Protein AF-A0A6B9VEM9-F1 (afdb_monomer_lite)

Foldseek 3Di:
DPPVVVVVVVVLVVVLVVVLVVLQVVCVVLVNNPDCPCVVPVDSVVDDDDDADFDADDDDDLPPDFSWDWDWAQDQKDWAQDCDQDQFKWWDDPNDTDTDGHDNPDIDMFGGPVNCVVSVNPHDTITMTTTHD

InterPro domains:
  IPR005123 Oxoglutarate/iron-dependent dioxygenase domain [PS51471] (45-133)
  IPR027443 Isopenicillin N synthase-like superfamily [G3DSA:2.60.120.330] (1-133)
  IPR044861 Isopenicillin N synthase-like, Fe(2+) 2OG dioxygenase domain [PF03171] (48-133)
  IPR050295 Plant 2-oxoglutarate-dependent oxidoreductases [PTHR47991] (8-133)

Radius of gyration: 16.57 Å; chains: 1; bounding box: 43×31×45 Å

pLDDT: mean 89.19, std 10.54, range [55.0, 98.25]

Organism: Arachis hypogaea (NCBI:txid3818)

Structure (mmCIF, N/CA/C/O backbone):
data_AF-A0A6B9VEM9-F1
#
_entry.id   AF-A0A6B9VEM9-F1
#
loop_
_atom_site.group_PDB
_atom_site.id
_atom_site.type_symbol
_atom_site.label_atom_id
_atom_site.label_alt_id
_atom_site.label_comp_id
_atom_site.label_asym_id
_atom_site.label_entity_id
_atom_site.label_seq_id
_atom_site.pdbx_PDB_ins_code
_atom_site.Cartn_x
_atom_site.Cartn_y
_atom_site.Cartn_z
_atom_site.occupancy
_atom_site.B_iso_or_equiv
_atom_site.auth_seq_id
_atom_site.auth_comp_id
_atom_site.auth_asym_id
_atom_site.auth_atom_id
_atom_site.pdbx_PDB_model_num
ATOM 1 N N . MET A 1 1 ? 25.606 15.879 4.085 1.00 56.81 1 MET A N 1
ATOM 2 C CA . MET A 1 1 ? 24.431 14.975 4.122 1.00 56.81 1 MET A CA 1
ATOM 3 C C . MET A 1 1 ? 24.229 14.385 2.737 1.00 56.81 1 MET A C 1
ATOM 5 O O . MET A 1 1 ? 24.240 15.144 1.779 1.00 56.81 1 MET A O 1
ATOM 9 N N . ASN A 1 2 ? 24.076 13.063 2.614 1.00 79.06 2 ASN A N 1
ATOM 10 C CA . ASN A 1 2 ? 23.846 12.421 1.316 1.00 79.06 2 ASN A CA 1
ATOM 11 C C . ASN A 1 2 ? 22.443 12.776 0.807 1.00 79.06 2 ASN A C 1
ATOM 13 O O . ASN A 1 2 ? 21.454 12.417 1.444 1.00 79.06 2 ASN A O 1
ATOM 17 N N . ALA A 1 3 ? 22.358 13.466 -0.335 1.00 90.75 3 ALA A N 1
ATOM 18 C CA . ALA A 1 3 ? 21.099 13.967 -0.895 1.00 90.75 3 ALA A CA 1
ATOM 19 C C . ALA A 1 3 ? 20.035 12.868 -1.092 1.00 90.75 3 ALA A C 1
ATOM 21 O O . ALA A 1 3 ? 18.849 13.128 -0.922 1.00 90.75 3 ALA A O 1
ATOM 22 N N . CYS A 1 4 ? 20.456 11.635 -1.397 1.00 91.25 4 CYS A N 1
ATOM 23 C CA . CYS A 1 4 ? 19.564 10.480 -1.522 1.00 91.25 4 CYS A CA 1
ATOM 24 C C . CYS A 1 4 ? 18.881 10.127 -0.191 1.00 91.25 4 CYS A C 1
ATOM 26 O O . CYS A 1 4 ? 17.657 10.048 -0.135 1.00 91.25 4 CYS A O 1
ATOM 28 N N . ARG A 1 5 ? 19.657 10.004 0.897 1.00 93.50 5 ARG A N 1
ATOM 29 C CA . ARG A 1 5 ? 19.124 9.687 2.231 1.00 93.50 5 ARG A CA 1
ATOM 30 C C . ARG A 1 5 ? 18.084 10.717 2.663 1.00 93.50 5 ARG A C 1
ATOM 32 O O . ARG A 1 5 ? 16.979 10.340 3.021 1.00 93.50 5 ARG A O 1
ATOM 39 N N . TYR A 1 6 ? 18.424 11.999 2.542 1.00 95.12 6 TYR A N 1
ATOM 40 C CA . TYR A 1 6 ? 17.525 13.093 2.912 1.00 95.12 6 TYR A CA 1
ATOM 41 C C . TYR A 1 6 ? 16.196 13.046 2.141 1.00 95.12 6 TYR A C 1
ATOM 43 O O . TYR A 1 6 ? 15.132 13.198 2.731 1.00 95.12 6 TYR A O 1
ATOM 51 N N . ARG A 1 7 ? 16.232 12.780 0.827 1.00 94.12 7 ARG A N 1
ATOM 52 C CA . ARG A 1 7 ? 15.009 12.662 0.015 1.00 94.12 7 ARG A CA 1
ATOM 53 C C . ARG A 1 7 ? 14.160 11.451 0.397 1.00 94.12 7 ARG A C 1
ATOM 55 O O . ARG A 1 7 ? 12.941 11.562 0.393 1.00 94.12 7 ARG A O 1
ATOM 62 N N . ILE A 1 8 ? 14.790 10.320 0.718 1.00 93.56 8 ILE A N 1
ATOM 63 C CA . ILE A 1 8 ? 14.088 9.113 1.172 1.00 93.56 8 ILE A CA 1
ATOM 64 C C . ILE A 1 8 ? 13.427 9.358 2.531 1.00 93.56 8 ILE A C 1
ATOM 66 O O . ILE A 1 8 ? 12.259 9.025 2.696 1.00 93.56 8 ILE A O 1
ATOM 70 N N . GLU A 1 9 ? 14.145 9.967 3.476 1.00 94.12 9 GLU A N 1
ATOM 71 C CA . GLU A 1 9 ? 13.619 10.321 4.802 1.00 94.12 9 GLU A CA 1
ATOM 72 C C . GLU A 1 9 ? 12.425 11.280 4.685 1.00 94.12 9 GLU A C 1
ATOM 74 O O . GLU A 1 9 ? 11.382 11.037 5.290 1.00 94.12 9 GLU A O 1
ATOM 79 N N . GLN A 1 10 ? 12.541 12.313 3.844 1.00 95.19 10 GLN A N 1
ATOM 80 C CA . GLN A 1 10 ? 11.452 13.254 3.579 1.00 95.19 10 GLN A CA 1
ATOM 81 C C . GLN A 1 10 ? 10.230 12.552 2.970 1.00 95.19 10 GLN A C 1
ATOM 83 O O . GLN A 1 10 ? 9.121 12.701 3.473 1.00 95.19 10 GLN A O 1
ATOM 88 N N . PHE A 1 11 ? 10.431 11.740 1.927 1.00 93.56 11 PHE A N 1
ATOM 89 C CA . PHE A 1 11 ? 9.342 10.996 1.295 1.00 93.56 11 PHE A CA 1
ATOM 90 C C . PHE A 1 11 ? 8.651 10.042 2.274 1.00 93.56 11 PHE A C 1
ATOM 92 O O . PHE A 1 11 ? 7.425 9.973 2.298 1.00 93.56 11 PHE A O 1
ATOM 99 N N . ALA A 1 12 ? 9.418 9.318 3.094 1.00 94.56 12 ALA A N 1
ATOM 100 C CA . ALA A 1 12 ? 8.867 8.409 4.092 1.00 94.56 12 ALA A CA 1
ATOM 101 C C . ALA A 1 12 ? 8.007 9.155 5.123 1.00 94.56 12 ALA A C 1
ATOM 103 O O . ALA A 1 12 ? 6.936 8.672 5.485 1.00 94.56 12 ALA A O 1
ATOM 104 N N . TRP A 1 13 ? 8.440 10.344 5.551 1.00 95.88 13 TRP A N 1
ATOM 105 C CA . TRP A 1 13 ? 7.676 11.183 6.472 1.00 95.88 13 TRP A CA 1
ATOM 106 C C . TRP A 1 13 ? 6.371 11.697 5.854 1.00 95.88 13 TRP A C 1
ATOM 108 O O . TRP A 1 13 ? 5.310 11.620 6.475 1.00 95.88 13 TRP A O 1
ATOM 118 N N . ASP A 1 14 ? 6.427 12.170 4.611 1.00 96.19 14 ASP A N 1
ATOM 119 C CA . ASP A 1 14 ? 5.250 12.667 3.897 1.00 96.19 14 ASP A CA 1
ATOM 120 C C . ASP A 1 14 ? 4.244 11.533 3.627 1.00 96.19 14 ASP A C 1
ATOM 122 O O . ASP A 1 14 ? 3.042 11.694 3.851 1.00 96.19 14 ASP A O 1
ATOM 126 N N . ALA A 1 15 ? 4.732 10.352 3.232 1.00 96.00 15 ALA A N 1
ATOM 127 C CA . ALA A 1 15 ? 3.913 9.158 3.042 1.00 96.00 15 ALA A CA 1
ATOM 128 C C . ALA A 1 15 ? 3.281 8.672 4.355 1.00 96.00 15 ALA A C 1
ATOM 130 O O . ALA A 1 15 ? 2.111 8.296 4.362 1.00 96.00 15 ALA A O 1
ATOM 131 N N . TYR A 1 16 ? 4.016 8.720 5.469 1.00 96.25 16 TYR A N 1
ATOM 132 C CA . TYR A 1 16 ? 3.489 8.397 6.794 1.00 96.25 16 TYR A CA 1
ATOM 133 C C . TYR A 1 16 ? 2.314 9.308 7.177 1.00 96.25 16 TYR A C 1
ATOM 135 O O . TYR A 1 16 ? 1.244 8.817 7.536 1.00 96.25 16 TYR A O 1
ATOM 143 N N . ASN A 1 17 ? 2.473 10.628 7.047 1.00 96.44 17 ASN A N 1
ATOM 144 C CA . ASN A 1 17 ? 1.402 11.572 7.378 1.00 96.44 17 ASN A CA 1
ATOM 145 C C . ASN A 1 17 ? 0.174 11.368 6.481 1.00 96.44 17 ASN A C 1
ATOM 147 O O . ASN A 1 17 ? -0.956 11.370 6.971 1.00 96.44 17 ASN A O 1
ATOM 151 N N . LEU A 1 18 ? 0.395 11.126 5.185 1.00 96.81 18 LEU A N 1
ATOM 152 C CA . LEU A 1 18 ? -0.678 10.803 4.249 1.00 96.81 18 LEU A CA 1
ATOM 153 C C . LEU A 1 18 ? -1.404 9.508 4.643 1.00 96.81 18 LEU A C 1
ATOM 155 O O . LEU A 1 18 ? -2.632 9.477 4.626 1.00 96.81 18 LEU A O 1
ATOM 159 N N . ALA A 1 19 ? -0.671 8.459 5.029 1.00 96.44 19 ALA A N 1
ATOM 160 C CA . ALA A 1 19 ? -1.257 7.198 5.478 1.00 96.44 19 ALA A CA 1
ATOM 161 C C . ALA A 1 19 ? -2.150 7.396 6.711 1.00 96.44 19 ALA A C 1
ATOM 163 O O . ALA A 1 19 ? -3.263 6.875 6.729 1.00 96.44 19 ALA A O 1
ATOM 164 N N . GLN A 1 20 ? -1.714 8.198 7.689 1.00 95.62 20 GLN A N 1
ATOM 165 C CA . GLN A 1 20 ? -2.516 8.514 8.876 1.00 95.62 20 GLN A CA 1
ATOM 166 C C . GLN A 1 20 ? -3.809 9.247 8.509 1.00 95.62 20 GLN A C 1
ATOM 168 O O . GLN A 1 20 ? -4.885 8.861 8.955 1.00 95.62 20 GLN A O 1
ATOM 173 N N . THR A 1 21 ? -3.732 10.267 7.647 1.00 95.88 21 THR A N 1
ATOM 174 C CA . THR A 1 21 ? -4.927 10.993 7.186 1.00 95.88 21 THR A CA 1
ATOM 175 C C . THR A 1 21 ? -5.898 10.080 6.439 1.00 95.88 21 THR A C 1
ATOM 177 O O . THR A 1 21 ? -7.100 10.136 6.677 1.00 95.88 21 THR A O 1
ATOM 180 N N . LEU A 1 22 ? -5.397 9.222 5.546 1.00 96.69 22 LEU A N 1
ATOM 181 C CA . LEU A 1 22 ? -6.242 8.285 4.806 1.00 96.69 22 LEU A CA 1
ATOM 182 C C . LEU A 1 22 ? -6.891 7.255 5.732 1.00 96.69 22 LEU A C 1
ATOM 184 O O . LEU A 1 22 ? -8.076 6.973 5.575 1.00 96.69 22 LEU A O 1
ATOM 188 N N . ALA A 1 23 ? -6.144 6.716 6.695 1.00 95.50 23 ALA A N 1
ATOM 189 C CA . ALA A 1 23 ? -6.669 5.756 7.657 1.00 95.50 23 ALA A CA 1
ATOM 190 C C . ALA A 1 23 ? -7.783 6.367 8.522 1.00 95.50 23 ALA A C 1
ATOM 192 O O . ALA A 1 23 ? -8.843 5.754 8.637 1.00 95.50 23 ALA A O 1
ATOM 193 N N . ASP A 1 24 ? -7.590 7.590 9.032 1.00 93.94 24 ASP A N 1
ATOM 194 C CA . ASP A 1 24 ? -8.605 8.327 9.801 1.00 93.94 24 ASP A CA 1
ATOM 195 C C . ASP A 1 24 ? -9.883 8.551 8.958 1.00 93.94 24 ASP A C 1
ATOM 197 O O . ASP A 1 24 ? -10.984 8.229 9.400 1.00 93.94 24 ASP A O 1
ATOM 201 N N . ILE A 1 25 ? -9.753 8.992 7.699 1.00 95.00 25 ILE A N 1
ATOM 202 C CA . ILE A 1 25 ? -10.905 9.189 6.795 1.00 95.00 25 ILE A CA 1
ATOM 203 C C . ILE A 1 25 ? -11.644 7.868 6.533 1.00 95.00 25 ILE A C 1
ATOM 205 O O . ILE A 1 25 ? -12.876 7.822 6.536 1.00 95.00 25 ILE A O 1
ATOM 209 N N . LEU A 1 26 ? -10.915 6.782 6.269 1.00 95.69 26 LEU A N 1
ATOM 210 C CA . LEU A 1 26 ? -11.516 5.472 5.999 1.00 95.69 26 LEU A CA 1
ATOM 211 C C . LEU A 1 26 ? -12.218 4.901 7.240 1.00 95.69 26 LEU A C 1
ATOM 213 O O . LEU A 1 26 ? -13.247 4.237 7.093 1.00 95.69 26 LEU A O 1
ATOM 217 N N . ALA A 1 27 ? -11.689 5.178 8.433 1.00 95.00 27 ALA A N 1
ATOM 218 C CA . ALA A 1 27 ? -12.275 4.826 9.721 1.00 95.00 27 ALA A CA 1
ATOM 219 C C . ALA A 1 27 ? -13.575 5.595 9.989 1.00 95.00 27 ALA A C 1
ATOM 221 O O . ALA A 1 27 ? -14.608 4.991 10.277 1.00 95.00 27 ALA A O 1
ATOM 222 N N . GLU A 1 28 ? -13.562 6.915 9.805 1.00 94.31 28 GLU A N 1
ATOM 223 C CA . GLU A 1 28 ? -14.752 7.766 9.921 1.00 94.31 28 GLU A CA 1
ATOM 224 C C . GLU A 1 28 ? -15.895 7.250 9.039 1.00 94.31 28 GLU A C 1
ATOM 226 O O . GLU A 1 28 ? -17.037 7.142 9.481 1.00 94.31 28 GLU A O 1
ATOM 231 N N . LYS A 1 29 ? -15.588 6.830 7.804 1.00 93.88 29 LYS A N 1
ATOM 232 C CA . LYS A 1 29 ? -16.587 6.291 6.866 1.00 93.88 29 LYS A CA 1
ATOM 233 C C . LYS A 1 29 ? -17.285 5.017 7.337 1.00 93.88 29 LYS A C 1
ATOM 235 O O . LYS A 1 29 ? -18.363 4.724 6.825 1.00 93.88 29 LYS A O 1
ATOM 240 N N . ILE A 1 30 ? -16.700 4.279 8.277 1.00 94.31 30 ILE A N 1
ATOM 241 C CA . ILE A 1 30 ? -17.296 3.068 8.855 1.00 94.31 30 ILE A CA 1
ATOM 242 C C . ILE A 1 30 ? -17.805 3.281 10.288 1.00 94.31 30 ILE A C 1
ATOM 244 O O . ILE A 1 30 ? -18.173 2.314 10.947 1.00 94.31 30 ILE A O 1
ATOM 248 N N . GLY A 1 31 ? -17.875 4.536 10.752 1.00 92.56 31 GLY A N 1
ATOM 249 C CA . GLY A 1 31 ? -18.413 4.909 12.065 1.00 92.56 31 GLY A CA 1
ATOM 250 C C . GLY A 1 31 ? -17.373 5.028 13.183 1.00 92.56 31 GLY A C 1
ATOM 251 O O . GLY A 1 31 ? -17.745 5.247 14.333 1.00 92.56 31 GLY A O 1
ATOM 252 N N . GLU A 1 32 ? -16.079 4.939 12.871 1.00 89.75 32 GLU A N 1
ATOM 253 C CA . GLU A 1 32 ? -14.973 4.999 13.842 1.00 89.75 32 GLU A CA 1
ATOM 254 C C . GLU A 1 32 ? -14.425 6.437 14.019 1.00 89.75 32 GLU A C 1
ATOM 256 O O . GLU A 1 32 ? -13.219 6.664 14.104 1.00 89.75 32 GLU A O 1
ATOM 261 N N . GLU A 1 33 ? -15.313 7.439 14.087 1.00 74.00 33 GLU A N 1
ATOM 262 C CA . GLU A 1 33 ? -14.999 8.880 13.945 1.00 74.00 33 GLU A CA 1
ATOM 263 C C . GLU A 1 33 ? -14.085 9.497 15.021 1.00 74.00 33 GLU A C 1
ATOM 265 O O . GLU A 1 33 ? -13.614 10.624 14.887 1.00 74.00 33 GLU A O 1
ATOM 270 N N . LYS A 1 34 ? -13.849 8.798 16.133 1.00 68.19 34 LYS A N 1
ATOM 271 C CA . LYS A 1 34 ? -13.019 9.292 17.250 1.00 68.19 34 LYS A CA 1
ATOM 272 C C . LYS A 1 34 ? -11.859 8.364 17.579 1.00 68.19 34 LYS A C 1
ATOM 274 O O . LYS A 1 34 ? -11.236 8.503 18.635 1.00 68.19 34 LYS A O 1
ATOM 279 N N . SER A 1 35 ? -11.585 7.406 16.703 1.00 75.81 35 SER A N 1
ATOM 280 C CA . SER A 1 35 ? -10.553 6.418 16.942 1.00 75.81 35 SER A CA 1
ATOM 281 C C . SER A 1 35 ? -9.168 7.054 16.835 1.00 75.81 35 SER A C 1
ATOM 283 O O . SER A 1 35 ? -8.784 7.583 15.798 1.00 75.81 35 SER A O 1
ATOM 285 N N . LYS A 1 36 ? -8.385 6.990 17.916 1.00 87.62 36 LYS A N 1
ATOM 286 C CA . LYS A 1 36 ? -6.942 7.301 17.889 1.00 87.62 36 LYS A CA 1
ATOM 287 C C . LYS A 1 36 ? -6.104 6.093 17.469 1.00 87.62 36 LYS A C 1
ATOM 289 O O . LYS A 1 36 ? -4.877 6.160 17.502 1.00 87.62 36 LYS A O 1
ATOM 294 N N . PHE A 1 37 ? -6.758 5.004 17.064 1.00 92.25 37 PHE A N 1
ATOM 295 C CA . PHE A 1 37 ? -6.141 3.705 16.843 1.00 92.25 37 PHE A CA 1
ATOM 296 C C . PHE A 1 37 ? -4.921 3.778 15.921 1.00 92.25 37 PHE A C 1
ATOM 298 O O . PHE A 1 37 ? -3.851 3.305 16.299 1.00 92.25 37 PHE A O 1
ATOM 305 N N . PHE A 1 38 ? -5.038 4.413 14.752 1.00 92.81 38 PHE A N 1
ATOM 306 C CA . PHE A 1 38 ? -3.928 4.497 13.797 1.00 92.81 38 PHE A CA 1
ATOM 307 C C . PHE A 1 38 ? -2.785 5.378 14.308 1.00 92.81 38 PHE A C 1
ATOM 309 O O . PHE A 1 38 ? -1.618 5.033 14.154 1.00 92.81 38 PHE A O 1
ATOM 316 N N . ARG A 1 39 ? -3.093 6.460 15.026 1.00 91.44 39 ARG A N 1
ATOM 317 C CA . ARG A 1 39 ? -2.074 7.318 15.653 1.00 91.44 39 ARG A CA 1
ATOM 318 C C . ARG A 1 39 ? -1.292 6.607 16.752 1.00 91.44 39 ARG A C 1
ATOM 320 O O . ARG A 1 39 ? -0.109 6.879 16.921 1.00 91.44 39 ARG A O 1
ATOM 327 N N . GLU A 1 40 ? -1.941 5.703 17.476 1.00 92.75 40 GLU A N 1
ATOM 328 C CA . GLU A 1 40 ? -1.343 4.966 18.592 1.00 92.75 40 GLU A CA 1
ATOM 329 C C . GLU A 1 40 ? -0.622 3.684 18.143 1.00 92.75 40 GLU A C 1
ATOM 331 O O . GLU A 1 40 ? 0.361 3.294 18.770 1.00 92.75 40 GLU A O 1
ATOM 336 N N . ASN A 1 41 ? -1.067 3.049 17.052 1.00 91.88 41 ASN A N 1
ATOM 337 C CA . ASN A 1 41 ? -0.576 1.730 16.629 1.00 91.88 41 ASN A CA 1
ATOM 338 C C . ASN A 1 41 ? 0.221 1.747 15.315 1.00 91.88 41 ASN A C 1
ATOM 340 O O . ASN A 1 41 ? 1.106 0.915 15.130 1.00 91.88 41 ASN A O 1
ATOM 344 N N . CYS A 1 42 ? -0.046 2.688 14.407 1.00 92.44 42 CYS A N 1
ATOM 345 C CA . CYS A 1 42 ? 0.721 2.866 13.173 1.00 92.44 42 CYS A CA 1
ATOM 346 C C . CYS A 1 42 ? 1.758 3.966 13.393 1.00 92.44 42 CYS A C 1
ATOM 348 O O . CYS A 1 42 ? 1.583 5.094 12.949 1.00 92.44 42 CYS A O 1
ATOM 350 N N . LEU A 1 43 ? 2.820 3.656 14.136 1.00 94.25 43 LEU A N 1
ATOM 351 C CA . LEU A 1 43 ? 3.908 4.600 14.408 1.00 94.25 43 LEU A CA 1
ATOM 352 C C . LEU A 1 43 ? 4.854 4.718 13.200 1.00 94.25 43 LEU A C 1
ATOM 354 O O . LEU A 1 43 ? 4.970 3.757 12.436 1.00 94.25 43 LEU A O 1
ATOM 358 N N . PRO A 1 44 ? 5.625 5.814 13.056 1.00 91.94 44 PRO A N 1
ATOM 359 C CA . PRO A 1 44 ? 6.589 5.960 11.958 1.00 91.94 44 PRO A CA 1
ATOM 360 C C . PRO A 1 44 ? 7.578 4.790 11.834 1.00 91.94 44 PRO A C 1
ATOM 362 O O . PRO A 1 44 ? 7.991 4.432 10.737 1.00 91.94 44 PRO A O 1
ATOM 365 N N . THR A 1 45 ? 7.932 4.155 12.955 1.00 91.81 45 THR A N 1
ATOM 366 C CA . THR A 1 45 ? 8.838 2.996 13.018 1.00 91.81 45 THR A CA 1
ATOM 367 C C . THR A 1 45 ? 8.240 1.706 12.454 1.00 91.81 45 THR A C 1
ATOM 369 O O . THR A 1 45 ? 8.977 0.756 12.208 1.00 91.81 45 THR A O 1
ATOM 372 N N . THR A 1 46 ? 6.921 1.660 12.254 1.00 90.31 46 THR A N 1
ATOM 373 C CA . THR A 1 46 ? 6.209 0.518 11.658 1.00 90.31 46 THR A CA 1
ATOM 374 C C . THR A 1 46 ? 6.112 0.617 10.135 1.00 90.31 46 THR A C 1
ATOM 376 O O . THR A 1 46 ? 5.734 -0.348 9.472 1.00 90.31 46 THR A O 1
ATOM 379 N N . CYS A 1 47 ? 6.481 1.765 9.559 1.00 91.50 47 CYS A N 1
ATOM 380 C CA . CYS A 1 47 ? 6.514 1.972 8.119 1.00 91.50 47 CYS A CA 1
ATOM 381 C C . CYS A 1 47 ? 7.841 1.486 7.525 1.00 91.50 47 CYS A C 1
ATOM 383 O O . CYS A 1 47 ? 8.914 1.725 8.079 1.00 91.50 47 CYS A O 1
ATOM 385 N N . TYR A 1 48 ? 7.785 0.864 6.348 1.00 92.25 48 TYR A N 1
ATOM 386 C CA . TYR A 1 48 ? 8.971 0.518 5.568 1.00 92.25 48 TYR A CA 1
ATOM 387 C C . TYR A 1 48 ? 8.793 0.926 4.106 1.00 92.25 48 TYR A C 1
ATOM 389 O O . TYR A 1 48 ? 7.682 0.959 3.578 1.00 92.25 48 TYR A O 1
ATOM 397 N N . LEU A 1 49 ? 9.909 1.233 3.445 1.00 93.25 49 LEU A N 1
ATOM 398 C CA . LEU A 1 49 ? 9.938 1.591 2.031 1.00 93.25 49 LEU A CA 1
ATOM 399 C C . LEU A 1 49 ? 10.486 0.423 1.212 1.00 93.25 49 LEU A C 1
ATOM 401 O O . LEU A 1 49 ? 11.575 -0.081 1.488 1.00 93.25 49 LEU A O 1
ATOM 405 N N . ARG A 1 50 ? 9.765 0.037 0.158 1.00 93.44 50 ARG A N 1
ATOM 406 C CA . ARG A 1 50 ? 10.224 -0.942 -0.830 1.00 93.44 50 ARG A CA 1
ATOM 407 C C . ARG A 1 50 ? 10.452 -0.255 -2.172 1.00 93.44 50 ARG A C 1
ATOM 409 O O . ARG A 1 50 ? 9.509 0.225 -2.792 1.00 93.44 50 ARG A O 1
ATOM 416 N N . MET A 1 51 ? 11.701 -0.240 -2.633 1.00 92.19 51 MET A N 1
ATOM 417 C CA . MET A 1 51 ? 12.069 0.259 -3.962 1.00 92.19 51 MET A CA 1
ATOM 418 C C . MET A 1 51 ? 12.259 -0.926 -4.905 1.00 92.19 51 MET A C 1
ATOM 420 O O . MET A 1 51 ? 13.167 -1.733 -4.712 1.00 92.19 51 MET A O 1
ATOM 424 N N . ASN A 1 52 ? 11.401 -1.039 -5.917 1.00 91.38 52 ASN A N 1
ATOM 425 C CA . ASN A 1 52 ? 11.466 -2.116 -6.901 1.00 91.38 52 ASN A CA 1
ATOM 426 C C . ASN A 1 52 ? 11.958 -1.575 -8.246 1.00 91.38 52 ASN A C 1
ATOM 428 O O . ASN A 1 52 ? 11.471 -0.551 -8.716 1.00 91.38 52 ASN A O 1
ATOM 432 N N . ARG A 1 53 ? 12.884 -2.295 -8.887 1.00 88.31 53 ARG A N 1
ATOM 433 C CA . ARG A 1 53 ? 13.307 -2.048 -10.269 1.00 88.31 53 ARG A CA 1
ATOM 434 C C . ARG A 1 53 ? 13.187 -3.344 -11.057 1.00 88.31 53 ARG A C 1
ATOM 436 O O . ARG A 1 53 ? 13.889 -4.305 -10.755 1.00 88.31 53 ARG A O 1
ATOM 443 N N . TYR A 1 54 ? 12.329 -3.348 -12.071 1.00 85.88 54 TYR A N 1
ATOM 444 C CA . TYR A 1 54 ? 12.101 -4.503 -12.936 1.00 85.88 54 TYR A CA 1
ATOM 445 C C . TYR A 1 54 ? 12.830 -4.279 -14.270 1.00 85.88 54 TYR A C 1
ATOM 447 O O . TYR A 1 54 ? 12.443 -3.383 -15.018 1.00 85.88 54 TYR A O 1
ATOM 455 N N . PRO A 1 55 ? 13.931 -4.996 -14.556 1.00 82.94 55 PRO A N 1
ATOM 456 C CA . PRO A 1 55 ? 14.622 -4.862 -15.834 1.00 82.94 55 PRO A CA 1
ATOM 457 C C . PRO A 1 55 ? 13.782 -5.458 -16.982 1.00 82.94 55 PRO A C 1
ATOM 459 O O . PRO A 1 55 ? 13.039 -6.411 -16.736 1.00 82.94 55 PRO A O 1
ATOM 462 N N . PRO A 1 56 ? 13.932 -4.956 -18.224 1.00 78.88 56 PRO A N 1
ATOM 463 C CA . PRO A 1 56 ? 13.316 -5.571 -19.399 1.00 78.88 56 PRO A CA 1
ATOM 464 C C . PRO A 1 56 ? 13.751 -7.031 -19.559 1.00 78.88 56 PRO A C 1
ATOM 466 O O . PRO A 1 56 ? 14.929 -7.349 -19.351 1.00 78.88 56 PRO A O 1
ATOM 469 N N . PHE A 1 57 ? 12.830 -7.909 -19.949 1.00 72.94 57 PHE A N 1
ATOM 470 C CA . PHE A 1 57 ? 13.088 -9.334 -20.124 1.00 72.94 57 PHE A CA 1
ATOM 471 C C . PHE A 1 57 ? 13.099 -9.730 -21.615 1.00 72.94 57 PHE A C 1
ATOM 473 O O . PHE A 1 57 ? 12.142 -9.460 -22.333 1.00 72.94 57 PHE A O 1
ATOM 480 N N . PRO A 1 58 ? 14.153 -10.405 -22.115 1.00 66.50 58 PRO A N 1
ATOM 481 C CA . PRO A 1 58 ? 14.354 -10.608 -23.555 1.00 66.50 58 PRO A CA 1
ATOM 482 C C . PRO A 1 58 ? 13.483 -11.694 -24.223 1.00 66.50 58 PRO A C 1
ATOM 484 O O . PRO A 1 58 ? 13.578 -11.857 -25.437 1.00 66.50 58 PRO A O 1
ATOM 487 N N . MET A 1 59 ? 12.653 -12.455 -23.492 1.00 62.22 59 MET A N 1
ATOM 488 C CA . MET A 1 59 ? 11.866 -13.566 -24.070 1.00 62.22 59 MET A CA 1
ATOM 489 C C . MET A 1 59 ? 10.392 -13.204 -24.318 1.00 62.22 59 MET A C 1
ATOM 491 O O . MET A 1 59 ? 9.718 -12.613 -23.479 1.00 62.22 59 MET A O 1
ATOM 495 N N . ALA A 1 60 ? 9.887 -13.649 -25.473 1.00 55.00 60 ALA A N 1
ATOM 496 C CA . ALA A 1 60 ? 8.698 -13.180 -26.194 1.00 55.00 60 ALA A CA 1
ATOM 497 C C . ALA A 1 60 ? 7.300 -13.479 -25.594 1.00 55.00 60 ALA A C 1
ATOM 499 O O . ALA A 1 60 ? 6.309 -13.439 -26.322 1.00 55.00 60 ALA A O 1
ATOM 500 N N . SER A 1 61 ? 7.169 -13.743 -24.291 1.00 58.12 61 SER A N 1
ATOM 501 C CA . SER A 1 61 ? 5.848 -13.769 -23.641 1.00 58.12 61 SER A CA 1
ATOM 502 C C . SER A 1 61 ? 5.858 -12.999 -22.316 1.00 58.12 61 SER A C 1
ATOM 504 O O . SER A 1 61 ? 6.077 -13.591 -21.257 1.00 58.12 61 SER A O 1
ATOM 506 N N . PRO A 1 62 ? 5.534 -11.691 -22.347 1.00 56.34 62 PRO A N 1
ATOM 507 C CA . PRO A 1 62 ? 5.371 -10.845 -21.154 1.00 56.34 62 PRO A CA 1
ATOM 508 C C . PRO A 1 62 ? 4.355 -11.391 -20.134 1.00 56.34 62 PRO A C 1
ATOM 510 O O . PRO A 1 62 ? 4.313 -10.971 -18.983 1.00 56.34 62 PRO A O 1
ATOM 513 N N . SER A 1 63 ? 3.505 -12.337 -20.550 1.00 57.16 63 SER A N 1
ATOM 514 C CA . SER A 1 63 ? 2.447 -12.914 -19.715 1.00 57.16 63 SER A CA 1
ATOM 515 C C . SER A 1 63 ? 2.901 -14.049 -18.790 1.00 57.16 63 SER A C 1
ATOM 517 O O . SER A 1 63 ? 2.157 -14.394 -17.874 1.00 57.16 63 SER A O 1
ATOM 519 N N . GLN A 1 64 ? 4.091 -14.622 -19.004 1.00 62.59 64 GLN A N 1
ATOM 520 C CA . GLN A 1 64 ? 4.591 -15.771 -18.232 1.00 62.59 64 GLN A CA 1
ATOM 521 C C . GLN A 1 64 ? 5.634 -15.397 -17.173 1.00 62.59 64 GLN A C 1
ATOM 523 O O . GLN A 1 64 ? 5.933 -16.214 -16.305 1.00 62.59 64 GLN A O 1
ATOM 528 N N . VAL A 1 65 ? 6.179 -14.177 -17.222 1.00 74.19 65 VAL A N 1
ATOM 529 C CA . VAL A 1 65 ? 7.245 -13.742 -16.314 1.00 74.19 65 VAL A CA 1
ATOM 530 C C . VAL A 1 65 ? 6.705 -12.709 -15.332 1.00 74.19 65 VAL A C 1
ATOM 532 O O . VAL A 1 65 ? 6.253 -11.621 -15.696 1.00 74.19 65 VAL A O 1
ATOM 535 N N . HIS A 1 66 ? 6.737 -13.075 -14.054 1.00 78.69 66 HIS A N 1
ATOM 536 C CA . HIS A 1 66 ? 6.363 -12.192 -12.960 1.00 78.69 66 HIS A CA 1
ATOM 537 C C . HIS A 1 66 ? 7.583 -11.399 -12.498 1.00 78.69 66 HIS A C 1
ATOM 539 O O . HIS A 1 66 ? 8.579 -11.978 -12.073 1.00 78.69 66 HIS A O 1
ATOM 545 N N . GLY A 1 67 ? 7.481 -10.070 -12.524 1.00 84.19 67 GLY A N 1
ATOM 546 C CA . GLY A 1 67 ? 8.401 -9.204 -11.789 1.00 84.19 67 GLY A CA 1
ATOM 547 C C . GLY A 1 67 ? 8.140 -9.315 -10.288 1.00 84.19 67 GLY A C 1
ATOM 548 O O . GLY A 1 67 ? 9.065 -9.354 -9.481 1.00 84.19 67 GLY A O 1
ATOM 549 N N . LEU A 1 68 ? 6.864 -9.432 -9.919 1.00 88.88 68 LEU A N 1
ATOM 550 C CA . LEU A 1 68 ? 6.420 -9.759 -8.574 1.00 88.88 68 LEU A CA 1
ATOM 551 C C . LEU A 1 68 ? 5.219 -10.695 -8.673 1.00 88.88 68 LEU A C 1
ATOM 553 O O . LEU A 1 68 ? 4.264 -10.396 -9.392 1.00 88.88 68 LEU A O 1
ATOM 557 N N . ILE A 1 69 ? 5.300 -11.833 -7.987 1.00 92.19 69 ILE A N 1
ATOM 558 C CA . ILE A 1 69 ? 4.245 -12.851 -7.981 1.00 92.19 69 ILE A CA 1
ATOM 559 C C . ILE A 1 69 ? 2.926 -12.296 -7.408 1.00 92.19 69 ILE A C 1
ATOM 561 O O . ILE A 1 69 ? 2.957 -11.304 -6.675 1.00 92.19 69 ILE A O 1
ATOM 565 N N . PRO A 1 70 ? 1.771 -12.907 -7.736 1.00 94.81 70 PRO A N 1
ATOM 566 C CA . PRO A 1 70 ? 0.501 -12.598 -7.080 1.00 94.81 70 PRO A CA 1
ATOM 567 C C . PRO A 1 70 ? 0.617 -12.652 -5.553 1.00 94.81 70 PRO A C 1
ATOM 569 O O . PRO A 1 70 ? 1.130 -13.630 -5.010 1.00 94.81 70 PRO A O 1
ATOM 572 N N . HIS A 1 71 ? 0.191 -11.584 -4.882 1.00 96.50 71 HIS A N 1
ATOM 573 C CA . HIS A 1 71 ? 0.181 -11.468 -3.423 1.00 96.50 71 HIS A CA 1
ATOM 574 C C . HIS A 1 71 ? -0.789 -10.373 -2.960 1.00 96.50 71 HIS A C 1
ATOM 576 O O . HIS A 1 71 ? -1.228 -9.534 -3.751 1.00 96.50 71 HIS A O 1
ATOM 582 N N . THR A 1 72 ? -1.094 -10.374 -1.665 1.00 97.62 72 THR A N 1
ATOM 583 C CA . THR A 1 72 ? -1.666 -9.238 -0.934 1.00 97.62 72 THR A CA 1
ATOM 584 C C . THR A 1 72 ? -0.583 -8.553 -0.102 1.00 97.62 72 THR A C 1
ATOM 586 O O . THR A 1 72 ? 0.472 -9.133 0.169 1.00 97.62 72 THR A O 1
ATOM 589 N N . ASP A 1 73 ? -0.840 -7.312 0.307 1.00 96.88 73 ASP 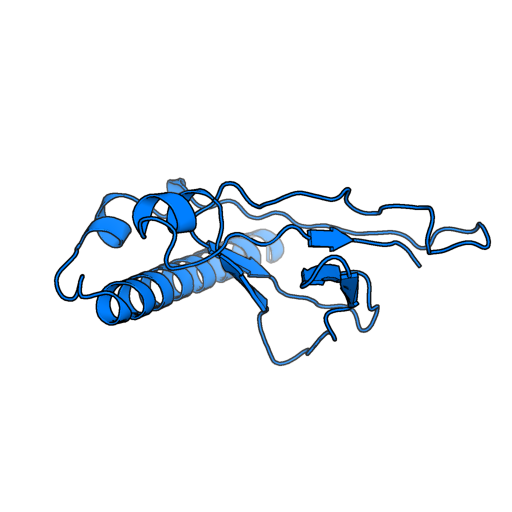A N 1
ATOM 590 C CA . ASP A 1 73 ? 0.050 -6.593 1.216 1.00 96.88 73 ASP A CA 1
ATOM 591 C C . ASP A 1 73 ? -0.373 -6.830 2.665 1.00 96.88 73 ASP A C 1
ATOM 593 O O . ASP A 1 73 ? -1.515 -6.570 3.031 1.00 96.88 73 ASP A O 1
ATOM 597 N N . SER A 1 74 ? 0.560 -7.230 3.530 1.00 95.50 74 SER A N 1
ATOM 598 C CA . SER A 1 74 ? 0.272 -7.449 4.956 1.00 95.50 74 SER A CA 1
ATOM 599 C C . SER A 1 74 ? 0.159 -6.158 5.783 1.00 95.50 74 SER A C 1
ATOM 601 O O . SER A 1 74 ? 0.048 -6.227 7.000 1.00 95.50 74 SER A O 1
ATOM 603 N N . SER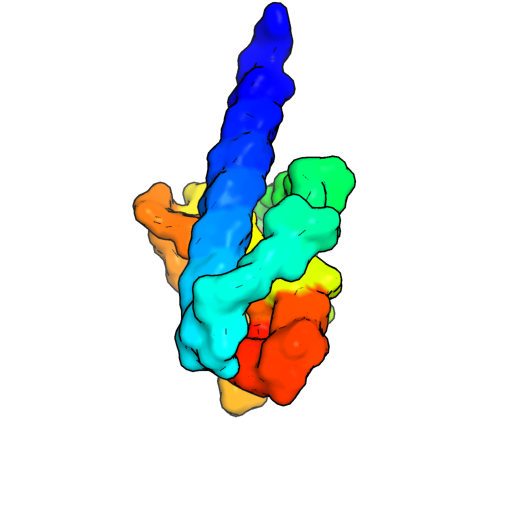 A 1 75 ? 0.249 -4.977 5.168 1.00 94.38 75 SER A N 1
ATOM 604 C CA . SER A 1 75 ? 0.200 -3.675 5.846 1.00 94.38 75 SER A CA 1
ATOM 605 C C . SER A 1 75 ? -1.244 -3.226 6.137 1.00 94.38 75 SER A C 1
ATOM 607 O O . SER A 1 75 ? -2.211 -3.930 5.845 1.00 94.38 75 SER A O 1
ATOM 609 N N . PHE A 1 76 ? -1.413 -2.038 6.730 1.00 96.12 76 PHE A N 1
ATOM 610 C CA . PHE A 1 76 ? -2.711 -1.353 6.737 1.00 96.12 76 PHE A CA 1
ATOM 611 C C . PHE A 1 76 ? -2.987 -0.686 5.383 1.00 96.12 76 PHE A C 1
ATOM 613 O O . PHE A 1 76 ? -4.022 -0.915 4.760 1.00 96.12 76 PHE A O 1
ATOM 620 N N . LEU A 1 77 ? -2.039 0.127 4.920 1.00 97.06 77 LEU A N 1
ATOM 621 C CA . LEU A 1 77 ? -2.112 0.837 3.651 1.00 97.06 77 LEU A CA 1
ATOM 622 C C . LEU A 1 77 ? -0.773 0.729 2.927 1.00 97.06 77 LEU A C 1
ATOM 624 O O . LEU A 1 77 ? 0.288 0.844 3.544 1.00 97.06 77 LEU A O 1
ATOM 628 N N . THR A 1 78 ? -0.834 0.589 1.608 1.00 97.19 78 THR A N 1
ATOM 629 C CA . THR A 1 78 ? 0.323 0.735 0.722 1.00 97.19 78 THR A CA 1
ATOM 630 C C . THR A 1 78 ? 0.142 1.986 -0.123 1.00 97.19 78 THR A C 1
ATOM 632 O O . THR A 1 78 ? -0.864 2.132 -0.816 1.00 97.19 78 THR A O 1
ATOM 635 N N . ILE A 1 79 ? 1.133 2.880 -0.083 1.00 96.69 79 ILE A N 1
ATOM 636 C CA . ILE A 1 79 ? 1.199 4.085 -0.916 1.00 96.69 79 IL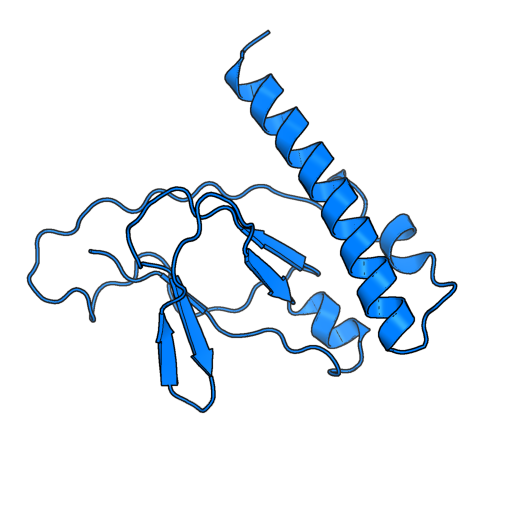E A CA 1
ATOM 637 C C . ILE A 1 79 ? 2.256 3.857 -1.988 1.00 96.69 79 ILE A C 1
ATOM 639 O O . ILE A 1 79 ? 3.454 3.817 -1.706 1.00 96.69 79 ILE A O 1
ATOM 643 N N . LEU A 1 80 ? 1.807 3.690 -3.226 1.00 94.81 80 LEU A N 1
ATOM 644 C CA . LEU A 1 80 ? 2.651 3.305 -4.343 1.00 94.81 80 LEU A CA 1
ATOM 645 C C . LEU A 1 80 ? 2.811 4.457 -5.335 1.00 94.81 80 LEU A C 1
ATOM 647 O O . LEU A 1 80 ? 1.845 4.927 -5.942 1.00 94.81 80 LEU A O 1
ATOM 651 N N . LEU A 1 81 ? 4.063 4.858 -5.548 1.00 91.19 81 LEU A N 1
ATOM 652 C CA . LEU A 1 81 ? 4.457 5.729 -6.647 1.00 91.19 81 LEU A CA 1
ATOM 653 C C . LEU A 1 81 ? 4.854 4.876 -7.859 1.00 91.19 81 LEU A C 1
ATOM 655 O O . LEU A 1 81 ? 5.830 4.130 -7.809 1.00 91.19 81 LEU A O 1
ATOM 659 N N . LEU A 1 82 ? 4.116 5.018 -8.959 1.00 84.62 82 LEU A N 1
ATOM 660 C CA . LEU A 1 82 ? 4.448 4.407 -10.246 1.00 84.62 82 LEU A CA 1
ATOM 661 C C . LEU A 1 82 ? 5.176 5.447 -11.105 1.00 84.62 82 LEU A C 1
ATOM 663 O O . LEU A 1 82 ? 4.540 6.330 -11.676 1.00 84.62 82 LEU A O 1
ATOM 667 N N . GLN A 1 83 ? 6.509 5.377 -11.154 1.00 70.62 83 GLN A N 1
ATOM 668 C CA . GLN A 1 83 ? 7.324 6.362 -11.883 1.00 70.62 83 GLN A CA 1
ATOM 669 C C . GLN A 1 83 ? 7.355 6.116 -13.396 1.00 70.62 83 GLN A C 1
ATOM 671 O O . GLN A 1 83 ? 7.497 7.056 -14.178 1.00 70.62 83 GLN A O 1
ATOM 676 N N . ASP A 1 84 ? 7.189 4.864 -13.810 1.00 67.94 84 ASP A N 1
ATOM 677 C CA . ASP A 1 84 ? 7.428 4.464 -15.188 1.00 67.94 84 ASP A CA 1
ATOM 678 C C . ASP A 1 84 ? 6.111 4.461 -15.973 1.00 67.94 84 ASP A C 1
ATOM 680 O O . ASP A 1 84 ? 5.067 4.036 -15.479 1.00 67.94 84 ASP A O 1
ATOM 684 N N . GLN A 1 85 ? 6.154 4.862 -17.248 1.00 66.25 85 GLN A N 1
ATOM 685 C CA . GLN A 1 85 ? 5.014 4.725 -18.175 1.00 66.25 85 GLN A CA 1
ATOM 686 C C . GLN A 1 85 ? 4.724 3.253 -18.542 1.00 66.25 85 GLN A C 1
ATOM 688 O O . GLN A 1 85 ? 3.796 2.955 -19.297 1.00 66.25 85 GLN A O 1
ATOM 693 N N . VAL A 1 86 ? 5.522 2.318 -18.018 1.00 71.69 86 VAL A N 1
ATOM 694 C CA . VAL A 1 86 ? 5.394 0.882 -18.251 1.00 71.69 86 VAL A CA 1
ATOM 695 C C . VAL A 1 86 ? 4.265 0.318 -17.388 1.00 71.69 86 VAL A C 1
ATOM 697 O O . VAL A 1 86 ? 4.261 0.421 -16.163 1.00 71.69 86 VAL A O 1
ATOM 700 N N . ARG A 1 87 ? 3.288 -0.320 -18.038 1.00 76.94 87 ARG A N 1
ATOM 701 C CA . ARG A 1 87 ? 2.122 -0.930 -17.382 1.00 76.94 87 ARG A CA 1
ATOM 702 C C . ARG A 1 87 ? 2.466 -2.316 -16.825 1.00 76.94 87 ARG A C 1
ATOM 704 O O . ARG A 1 87 ? 2.082 -3.322 -17.411 1.00 76.94 87 ARG A O 1
ATOM 711 N N . GLY A 1 88 ? 3.192 -2.358 -15.710 1.00 87.44 88 GLY A N 1
ATOM 712 C CA . GLY A 1 88 ? 3.559 -3.614 -15.039 1.00 87.44 88 GLY A CA 1
ATOM 713 C C . GLY A 1 88 ? 2.559 -4.076 -13.974 1.00 87.44 88 GLY A C 1
ATOM 714 O O . GLY A 1 88 ? 2.313 -5.271 -13.834 1.00 87.44 88 GLY A O 1
ATOM 715 N N . LEU A 1 89 ? 1.960 -3.144 -13.225 1.00 92.25 89 LEU A N 1
ATOM 716 C CA . LEU A 1 89 ? 1.067 -3.470 -12.110 1.00 92.25 89 LEU A CA 1
ATOM 717 C C . LEU A 1 89 ? -0.295 -3.982 -12.601 1.00 92.25 89 LEU A C 1
ATOM 719 O O . LEU A 1 89 ? -0.969 -3.335 -13.409 1.00 92.25 89 LEU A O 1
ATOM 723 N 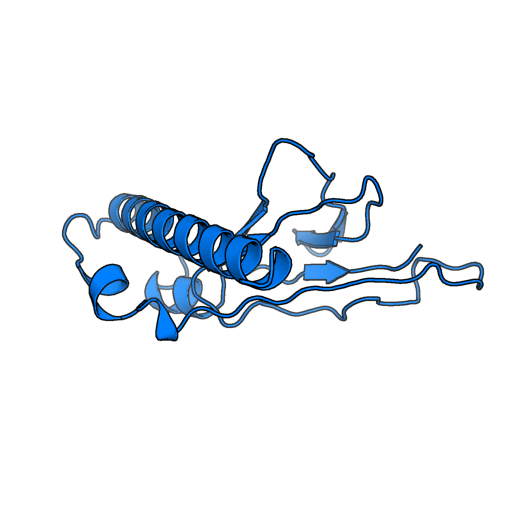N . GLN A 1 90 ? -0.726 -5.120 -12.062 1.00 93.62 90 GLN A N 1
ATOM 724 C CA . GLN A 1 90 ? -2.042 -5.704 -12.296 1.00 93.62 90 GLN A CA 1
ATOM 725 C C . GLN A 1 90 ? -2.706 -6.070 -10.968 1.00 93.62 90 GLN A C 1
ATOM 727 O O . GLN A 1 90 ? -2.045 -6.597 -10.080 1.00 93.62 90 GLN A O 1
ATOM 732 N N . LEU A 1 91 ? -4.012 -5.835 -10.860 1.00 94.81 91 LEU A N 1
ATOM 733 C CA . LEU A 1 91 ? -4.851 -6.235 -9.724 1.00 94.81 91 LEU A CA 1
ATOM 734 C C . LEU A 1 91 ? -5.890 -7.262 -10.167 1.00 94.81 91 LEU A C 1
ATOM 736 O O . LEU A 1 91 ? -6.299 -7.242 -11.330 1.00 94.81 91 LEU A O 1
ATOM 740 N N . ILE A 1 92 ? -6.327 -8.145 -9.272 1.00 94.12 92 ILE A N 1
ATOM 741 C CA . ILE A 1 92 ? -7.420 -9.071 -9.566 1.00 94.12 92 ILE A CA 1
ATOM 742 C C . ILE A 1 92 ? -8.770 -8.436 -9.221 1.00 94.12 92 ILE A C 1
ATOM 744 O O . ILE A 1 92 ? -8.972 -7.887 -8.141 1.00 94.12 92 ILE A O 1
ATOM 748 N N . LYS A 1 93 ? -9.723 -8.511 -10.148 1.00 92.94 93 LYS A N 1
ATOM 749 C CA . LYS A 1 93 ? -11.116 -8.117 -9.925 1.00 92.94 93 LYS A CA 1
ATOM 750 C C . LYS A 1 93 ? -12.026 -9.045 -10.718 1.00 92.94 93 LYS A C 1
ATOM 752 O O . LYS A 1 93 ? -11.792 -9.269 -11.903 1.00 92.94 93 LYS A O 1
ATOM 757 N N . ASP A 1 94 ? -13.041 -9.601 -10.060 1.00 93.25 94 ASP A N 1
ATOM 758 C CA . ASP A 1 94 ? -14.011 -10.527 -10.664 1.00 93.25 94 ASP A CA 1
ATOM 759 C C . ASP A 1 94 ? -13.333 -11.702 -11.406 1.00 93.25 94 ASP A C 1
ATOM 761 O O . ASP A 1 94 ? -13.715 -12.081 -12.515 1.00 93.25 94 ASP A O 1
ATOM 765 N N . GLY A 1 95 ? -12.255 -12.238 -10.816 1.00 92.38 95 GLY A N 1
ATOM 766 C CA . GLY A 1 95 ? -11.453 -13.332 -11.379 1.00 92.38 95 GLY A CA 1
ATOM 767 C C . GLY A 1 95 ? -10.564 -12.946 -12.568 1.00 92.38 95 GLY A C 1
ATOM 768 O O . GLY A 1 95 ? -9.969 -13.821 -13.195 1.00 92.38 95 GLY A O 1
ATOM 769 N N . LYS A 1 96 ? -10.462 -11.654 -12.905 1.00 94.81 96 LYS A N 1
A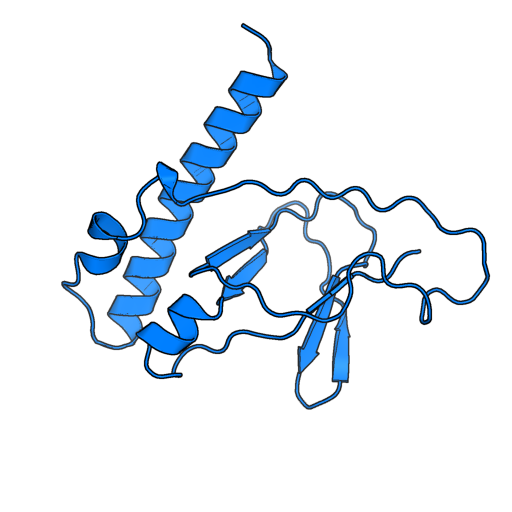TOM 770 C CA . LYS A 1 96 ? -9.681 -11.153 -14.042 1.00 94.81 96 LYS A CA 1
ATOM 771 C C . LYS A 1 96 ? -8.584 -10.198 -13.588 1.00 94.81 96 LYS A C 1
ATOM 773 O O . LYS A 1 96 ? -8.804 -9.332 -12.747 1.00 94.81 96 LYS A O 1
ATOM 778 N N . TRP A 1 97 ? -7.410 -10.326 -14.201 1.00 93.62 97 TRP A N 1
ATOM 779 C CA . TRP A 1 97 ? -6.305 -9.388 -14.013 1.00 93.62 97 TRP A CA 1
ATOM 780 C C . TRP A 1 97 ? -6.567 -8.089 -14.782 1.00 93.62 97 TRP A C 1
ATOM 782 O O . TRP A 1 97 ? -6.742 -8.104 -16.000 1.00 93.62 97 TRP A O 1
ATOM 792 N N . ILE A 1 98 ? -6.562 -6.960 -14.077 1.00 93.00 98 ILE A N 1
ATOM 793 C CA . ILE A 1 98 ? -6.760 -5.617 -14.623 1.00 93.00 98 ILE A CA 1
ATOM 794 C C . ILE A 1 98 ? -5.462 -4.828 -14.489 1.00 93.00 98 ILE A C 1
ATOM 796 O O . ILE A 1 98 ? -4.930 -4.667 -13.393 1.00 93.00 98 ILE A O 1
ATOM 800 N N . ALA A 1 99 ? -4.961 -4.304 -15.608 1.00 91.75 99 ALA A N 1
ATOM 801 C CA . ALA A 1 99 ? -3.753 -3.488 -15.629 1.00 91.75 99 ALA A CA 1
ATOM 802 C C . ALA A 1 99 ? -4.017 -2.072 -15.104 1.00 91.75 99 ALA A C 1
ATOM 804 O O . ALA A 1 99 ? -4.791 -1.314 -15.702 1.00 91.75 99 ALA A O 1
ATOM 805 N N . VAL A 1 100 ? -3.296 -1.685 -14.054 1.00 90.75 100 VAL A N 1
ATOM 806 C CA . VAL A 1 100 ? -3.314 -0.323 -13.515 1.00 90.75 100 VAL A CA 1
ATOM 807 C C . VAL A 1 100 ? -2.575 0.592 -14.488 1.00 90.75 100 VAL A C 1
ATOM 809 O O . VAL A 1 100 ? -1.479 0.278 -14.953 1.00 90.75 100 VAL A O 1
ATOM 812 N N . LYS A 1 101 ? -3.200 1.709 -14.867 1.00 88.06 101 LYS A N 1
ATOM 813 C CA . LYS A 1 101 ? -2.570 2.712 -15.732 1.00 88.06 101 LYS A CA 1
ATOM 814 C C . LYS A 1 101 ? -1.702 3.630 -14.857 1.00 88.06 101 LYS A C 1
ATOM 816 O O . LYS A 1 101 ? -2.272 4.277 -13.979 1.00 88.06 101 LYS A O 1
ATOM 821 N N . PRO A 1 102 ? -0.379 3.721 -15.088 1.00 86.19 102 PRO A N 1
ATOM 822 C CA . PRO A 1 102 ? 0.459 4.690 -14.396 1.00 86.19 102 PRO A CA 1
ATOM 823 C C . PRO A 1 102 ? -0.065 6.111 -14.615 1.00 86.19 102 PRO A C 1
ATOM 825 O O . PRO A 1 102 ? -0.459 6.476 -15.727 1.00 86.19 102 PRO A O 1
ATOM 828 N N . ASN A 1 103 ? -0.075 6.909 -13.551 1.00 88.50 103 ASN A N 1
ATOM 829 C CA . ASN A 1 103 ? -0.371 8.332 -13.610 1.00 88.50 103 ASN A CA 1
ATOM 830 C C . ASN A 1 103 ? 0.764 9.079 -12.894 1.00 88.50 103 ASN A C 1
ATOM 832 O O . ASN A 1 103 ? 0.867 8.961 -11.676 1.00 88.50 103 ASN A O 1
ATOM 836 N N . PRO A 1 104 ? 1.593 9.859 -13.613 1.00 85.69 104 PRO A N 1
ATOM 837 C CA . PRO A 1 104 ? 2.746 10.539 -13.021 1.00 85.69 104 PRO A CA 1
ATOM 838 C C . PRO A 1 104 ? 2.366 11.616 -11.991 1.00 85.69 104 PRO A C 1
ATOM 840 O O . PRO A 1 104 ? 3.231 12.101 -11.268 1.00 85.69 104 PRO A O 1
ATOM 843 N N . HIS A 1 105 ? 1.087 11.991 -11.914 1.00 89.31 105 HIS A N 1
ATOM 844 C CA . HIS A 1 105 ? 0.565 12.986 -10.979 1.00 89.31 105 HIS A CA 1
ATOM 845 C C . HIS A 1 105 ? -0.284 12.375 -9.856 1.00 89.31 105 HIS A C 1
ATOM 847 O O . HIS A 1 105 ? -0.940 13.116 -9.128 1.00 89.31 105 HIS A O 1
ATOM 853 N N . ALA A 1 106 ? -0.315 11.046 -9.717 1.00 91.38 106 ALA A N 1
ATOM 854 C CA . ALA A 1 106 ? -1.099 10.384 -8.682 1.00 91.38 106 ALA A CA 1
ATOM 855 C C . ALA A 1 106 ? -0.330 9.248 -8.003 1.00 91.38 106 ALA A C 1
ATOM 857 O O . ALA A 1 106 ? 0.516 8.583 -8.598 1.00 91.38 106 ALA A O 1
ATOM 858 N N . LEU A 1 107 ? -0.688 9.008 -6.746 1.00 93.75 107 LEU A N 1
ATOM 859 C CA . LEU A 1 107 ? -0.267 7.841 -5.984 1.00 93.75 107 LEU A CA 1
ATOM 860 C C . LEU A 1 107 ? -1.365 6.781 -6.067 1.00 93.75 107 LEU A C 1
ATOM 862 O O . LEU A 1 107 ? -2.553 7.103 -6.041 1.00 93.75 107 LEU A O 1
ATOM 866 N N . THR A 1 108 ? -0.970 5.517 -6.170 1.00 93.75 108 THR A N 1
ATOM 867 C CA . THR A 1 108 ? -1.896 4.386 -6.047 1.00 93.75 108 THR A CA 1
ATOM 868 C C . THR A 1 108 ? -1.950 3.967 -4.585 1.00 93.75 108 THR A C 1
ATOM 870 O O . THR A 1 108 ? -0.905 3.738 -3.981 1.00 93.75 108 THR A O 1
ATOM 873 N N . ILE A 1 109 ? -3.152 3.879 -4.019 1.00 96.12 109 ILE A N 1
ATOM 874 C CA . ILE A 1 109 ? -3.368 3.462 -2.631 1.00 96.12 109 ILE A CA 1
ATOM 875 C C . ILE A 1 109 ? -4.023 2.083 -2.635 1.00 96.12 109 ILE A C 1
ATOM 877 O O . ILE A 1 109 ? -5.084 1.920 -3.236 1.00 96.12 109 ILE A O 1
ATOM 881 N N . ASN A 1 110 ? -3.412 1.116 -1.951 1.00 95.88 110 ASN A N 1
ATOM 882 C CA . ASN A 1 110 ? -3.991 -0.208 -1.728 1.00 95.88 110 ASN A CA 1
ATOM 883 C C . ASN A 1 110 ? -4.305 -0.411 -0.244 1.00 95.88 110 ASN A C 1
ATOM 885 O O . ASN A 1 110 ? -3.539 0.003 0.628 1.00 95.88 110 ASN A O 1
ATOM 889 N N . ILE A 1 111 ? -5.423 -1.085 0.020 1.00 97.94 111 ILE A N 1
ATOM 890 C CA . ILE A 1 111 ? -5.775 -1.620 1.337 1.00 97.94 111 ILE A CA 1
ATOM 891 C C . ILE A 1 111 ? -4.980 -2.909 1.543 1.00 97.94 111 ILE A C 1
ATOM 893 O O . ILE A 1 111 ? -4.953 -3.748 0.642 1.00 97.94 111 ILE A O 1
ATOM 897 N N . GLY A 1 112 ? -4.352 -3.061 2.707 1.00 97.69 112 GLY A N 1
ATOM 898 C CA . GLY A 1 112 ? -3.674 -4.296 3.090 1.00 97.69 112 GLY A CA 1
ATOM 899 C C . GLY A 1 112 ? -4.487 -5.157 4.060 1.00 97.69 112 GLY A C 1
ATOM 900 O O . GLY A 1 112 ? -5.572 -4.787 4.528 1.00 97.69 112 GLY A O 1
ATOM 901 N N . ASP A 1 113 ? -3.953 -6.333 4.368 1.00 98.25 113 ASP A N 1
ATOM 902 C CA . ASP A 1 113 ? -4.623 -7.383 5.133 1.00 98.25 113 ASP A CA 1
ATOM 903 C C . ASP A 1 113 ? -4.981 -6.933 6.557 1.00 98.25 113 ASP A C 1
ATOM 905 O O . ASP A 1 113 ? -6.057 -7.273 7.056 1.00 98.25 113 ASP A O 1
ATOM 909 N N . LEU A 1 114 ? -4.135 -6.111 7.196 1.00 96.75 114 LEU A N 1
ATOM 910 C CA . LEU A 1 114 ? -4.407 -5.591 8.541 1.00 96.75 114 LEU A CA 1
ATOM 911 C C . LEU A 1 114 ? -5.602 -4.640 8.552 1.00 96.75 114 LEU A C 1
ATOM 913 O O . LEU A 1 114 ? -6.418 -4.697 9.469 1.00 96.75 114 LEU A O 1
ATOM 917 N N . PHE A 1 115 ? -5.751 -3.800 7.525 1.00 97.06 115 PHE A N 1
ATOM 918 C CA . PHE A 1 115 ? -6.889 -2.883 7.442 1.00 97.06 115 PHE A CA 1
ATOM 919 C C . PHE A 1 115 ? -8.175 -3.631 7.094 1.00 97.06 115 PHE A C 1
ATOM 921 O O . PHE A 1 115 ? -9.235 -3.331 7.645 1.00 97.06 115 PHE A O 1
ATOM 928 N N . GLN A 1 116 ? -8.094 -4.651 6.235 1.00 98.25 116 GLN A N 1
ATOM 929 C CA . GLN A 1 116 ? -9.223 -5.546 5.991 1.00 98.25 116 GLN A CA 1
ATOM 930 C C . GLN A 1 116 ? -9.683 -6.221 7.290 1.00 98.25 116 GLN A C 1
ATOM 932 O O . GLN A 1 116 ? -10.877 -6.214 7.580 1.00 98.25 116 GLN A O 1
ATOM 937 N N . ALA A 1 117 ? -8.762 -6.779 8.079 1.00 97.62 117 ALA A N 1
ATOM 938 C CA . ALA A 1 117 ? -9.093 -7.418 9.350 1.00 97.62 117 ALA A CA 1
ATOM 939 C C . ALA A 1 117 ? -9.676 -6.417 10.361 1.00 97.62 117 ALA A C 1
ATOM 941 O O . ALA A 1 117 ? -10.730 -6.671 10.939 1.00 97.62 117 ALA A O 1
ATOM 942 N N . TRP A 1 118 ? -9.029 -5.260 10.527 1.00 96.31 118 TRP A N 1
ATOM 943 C CA . TRP A 1 118 ? -9.464 -4.208 11.446 1.00 96.31 118 TRP A CA 1
ATOM 944 C C . TRP A 1 118 ? -10.856 -3.664 11.102 1.00 96.31 118 TRP A C 1
ATOM 946 O O . TRP A 1 118 ? -11.698 -3.523 11.981 1.00 96.31 118 TRP A O 1
ATOM 956 N N . SER A 1 119 ? -11.139 -3.442 9.816 1.00 96.25 119 SER A N 1
ATOM 957 C CA . SER A 1 119 ? -12.444 -2.958 9.339 1.00 96.25 119 SER A CA 1
ATOM 958 C C . SER A 1 119 ? -13.521 -4.045 9.257 1.00 96.25 119 SER A C 1
ATOM 960 O O . SER A 1 119 ? -14.550 -3.842 8.613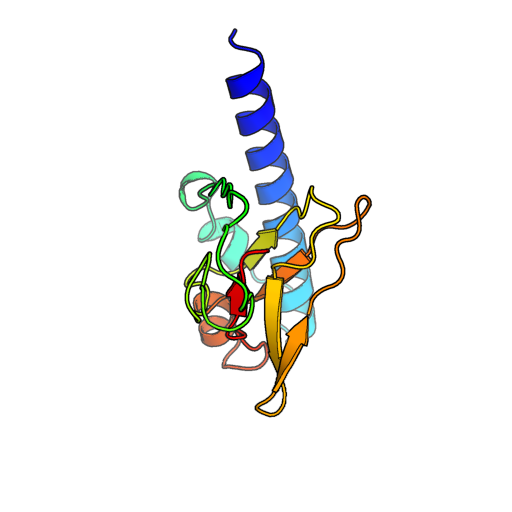 1.00 96.25 119 SER A O 1
ATOM 962 N N . ASN A 1 120 ? -13.282 -5.223 9.844 1.00 96.44 120 ASN A N 1
ATOM 963 C CA . ASN A 1 120 ? -14.171 -6.384 9.781 1.00 96.44 120 ASN A CA 1
ATOM 964 C C . ASN A 1 120 ? -14.600 -6.738 8.341 1.00 96.44 120 ASN A C 1
ATOM 966 O O . ASN A 1 120 ? -15.750 -7.068 8.049 1.00 96.44 120 ASN A O 1
ATOM 970 N N . GLY A 1 121 ? -13.662 -6.616 7.403 1.00 96.56 121 GLY A N 1
ATOM 971 C CA . GLY A 1 121 ? -13.861 -6.938 6.000 1.00 96.56 121 GLY A CA 1
ATOM 972 C C . GLY A 1 121 ? -14.656 -5.913 5.193 1.00 96.56 121 GLY A C 1
ATOM 973 O O . GLY A 1 121 ? -14.997 -6.240 4.055 1.00 96.56 121 GLY A O 1
ATOM 974 N N . VAL A 1 122 ? -14.949 -4.717 5.716 1.00 97.25 122 VAL A N 1
ATOM 975 C CA . VAL A 1 122 ? -15.599 -3.646 4.936 1.00 97.25 122 VAL A CA 1
ATOM 976 C C . VAL A 1 122 ? -14.707 -3.210 3.773 1.00 97.25 122 VAL A C 1
ATOM 978 O O . VAL A 1 122 ? -15.163 -3.159 2.631 1.00 97.25 122 VAL A O 1
ATOM 981 N N . TYR A 1 123 ? -13.420 -2.975 4.038 1.00 97.56 123 TYR A N 1
ATOM 982 C CA . TYR A 1 123 ? -12.429 -2.731 2.993 1.00 97.56 123 TYR A CA 1
ATOM 983 C C . TYR A 1 123 ? -11.716 -4.027 2.620 1.00 97.56 123 TYR A C 1
ATOM 985 O O . TYR A 1 123 ? -11.459 -4.872 3.477 1.00 97.56 123 TYR A O 1
ATOM 993 N N . LYS A 1 124 ? -11.411 -4.198 1.329 1.00 96.75 124 LYS A N 1
ATOM 994 C CA . LYS A 1 124 ? -10.820 -5.431 0.801 1.00 96.75 124 LYS A CA 1
ATOM 995 C C . LYS A 1 124 ? -9.363 -5.235 0.413 1.00 96.75 124 LYS A C 1
ATOM 997 O O . LYS A 1 124 ? -9.053 -4.343 -0.373 1.00 96.75 124 LYS A O 1
ATOM 1002 N N . SER A 1 125 ? -8.514 -6.113 0.931 1.00 97.69 125 SER A N 1
ATOM 1003 C CA . SER A 1 125 ? -7.159 -6.326 0.444 1.00 97.69 125 SER A CA 1
ATOM 1004 C C . SER A 1 125 ? -7.239 -7.078 -0.881 1.00 97.69 125 SER A C 1
ATOM 1006 O O . SER A 1 125 ? -7.919 -8.103 -0.986 1.00 97.69 125 SER A O 1
ATOM 1008 N N . VAL A 1 126 ? -6.624 -6.521 -1.922 1.00 96.19 126 VAL A N 1
ATOM 1009 C CA . VAL A 1 126 ? -6.748 -7.025 -3.295 1.00 96.19 126 VAL A CA 1
ATOM 1010 C C . VAL A 1 126 ? -5.440 -7.671 -3.721 1.00 96.19 126 VAL A C 1
ATOM 1012 O O . VAL A 1 126 ? -4.372 -7.057 -3.646 1.00 96.19 126 VAL A O 1
ATOM 1015 N N . GLU A 1 127 ? -5.538 -8.905 -4.216 1.00 97.19 127 GLU A N 1
ATOM 1016 C CA . GLU A 1 127 ? -4.391 -9.589 -4.799 1.00 97.19 127 GLU A CA 1
ATOM 1017 C C . GLU A 1 127 ? -3.903 -8.823 -6.034 1.00 97.19 127 GLU A C 1
ATOM 1019 O O . GLU A 1 127 ? -4.671 -8.445 -6.928 1.00 97.19 127 GLU A O 1
ATOM 1024 N N . HIS A 1 128 ? -2.603 -8.581 -6.079 1.00 96.06 128 HIS A N 1
ATOM 1025 C CA . HIS A 1 128 ? -1.956 -7.845 -7.145 1.00 96.06 128 HIS A CA 1
ATOM 1026 C C . HIS A 1 128 ? -0.605 -8.473 -7.496 1.00 96.06 128 HIS A C 1
ATOM 1028 O O . HIS A 1 128 ? -0.013 -9.243 -6.740 1.00 96.06 128 HIS A O 1
ATOM 1034 N N . ARG A 1 129 ? -0.127 -8.177 -8.702 1.00 93.94 129 ARG A N 1
ATOM 1035 C CA . ARG A 1 129 ? 1.132 -8.692 -9.246 1.00 93.94 129 ARG A CA 1
ATOM 1036 C C . ARG A 1 129 ? 1.802 -7.654 -10.130 1.00 93.94 129 ARG A C 1
ATOM 1038 O O . ARG A 1 129 ? 1.160 -6.712 -10.597 1.00 93.94 129 ARG A O 1
ATOM 1045 N N . VAL A 1 130 ? 3.075 -7.877 -10.428 1.00 91.12 130 VAL A N 1
ATOM 1046 C CA . VAL A 1 130 ? 3.792 -7.116 -11.454 1.00 91.12 130 VAL A CA 1
ATOM 1047 C C . VAL A 1 130 ? 4.225 -8.067 -12.559 1.00 91.12 130 VAL A C 1
ATOM 1049 O O . VAL A 1 130 ? 4.886 -9.070 -12.292 1.00 91.12 130 VAL A O 1
ATOM 1052 N N . VAL A 1 131 ? 3.859 -7.756 -13.798 1.00 88.06 131 VAL A N 1
ATOM 1053 C CA . VAL A 1 131 ? 4.366 -8.436 -14.999 1.00 88.06 131 VAL A CA 1
ATOM 1054 C C . VAL A 1 131 ? 5.540 -7.650 -15.577 1.00 88.06 131 VAL A C 1
ATOM 1056 O O . VAL A 1 131 ? 5.551 -6.418 -15.506 1.00 88.06 131 VAL A O 1
ATOM 1059 N N . THR A 1 132 ? 6.544 -8.349 -16.105 1.00 76.94 132 THR A N 1
ATOM 1060 C CA . THR A 1 132 ? 7.679 -7.705 -16.785 1.00 76.94 132 THR A CA 1
ATOM 1061 C C . THR A 1 132 ? 7.361 -7.452 -18.254 1.00 76.94 132 THR A C 1
ATOM 1063 O O . THR A 1 132 ? 6.527 -8.136 -18.848 1.00 76.94 132 THR A O 1
ATOM 1066 N N . ASN A 1 133 ? 8.041 -6.467 -18.831 1.00 64.19 133 ASN A N 1
ATOM 1067 C CA . ASN A 1 133 ? 8.007 -6.126 -20.249 1.00 64.19 133 ASN A CA 1
ATOM 1068 C C . ASN A 1 133 ? 9.220 -6.662 -21.006 1.00 64.19 133 ASN A C 1
ATOM 1070 O O . ASN A 1 133 ? 10.275 -6.877 -20.367 1.00 64.19 133 ASN A O 1
#

Sequence (133 aa):
MNACRYRIEQFAWDAYNLAQTLADILAEKIGEEKSKFFRENCLPTTCYLRMNRYPPFPMASPSQVHGLIPHTDSSFLTILLLQDQVRGLQLIKDGKWIAVKPNPHALTINIGDLFQAWSNGVYKSVEHRVVTN

Secondary structure (DSSP, 8-state):
--HHHHHHHHHHHHHHHHHHHHHHHHHHTTT-TT--HHHHHS-GGG------------SS-TTT-EEEEEE---SSEEEE---SSS--EEEEETTEEEEPPP-TT--EEEE-HHHHHHTTTSS----EEEE--